Protein AF-A0A956JY27-F1 (afdb_monomer)

Radius of gyration: 15.24 Å; Cα contacts (8 Å, |Δi|>4): 26; chains: 1; bounding box: 41×15×40 Å

Solvent-accessible surface area (backbone atoms only — not comparable to full-atom values): 3530 Å² total; per-residue (Å²): 117,76,67,63,59,53,53,51,50,53,52,52,47,51,50,41,51,52,50,32,50,54,33,48,52,56,45,52,58,59,68,71,44,97,71,70,54,74,69,50,50,53,49,49,55,49,40,52,52,50,32,49,52,37,48,53,50,47,52,62,75,74,104

Mean predicted aligned error: 3.84 Å

Foldseek 3Di:
DVVVVVVVLVVLLVVLVVLLVVLVVLLVVLVPDPDDDPVRVVVNVVSVVSSVVSVVVNVVSVD

Structure (mmCIF, N/CA/C/O backbone):
data_AF-A0A956JY27-F1
#
_entry.id   AF-A0A956JY27-F1
#
loop_
_atom_site.group_PDB
_atom_site.id
_atom_site.type_symbol
_atom_site.label_atom_id
_atom_site.label_alt_id
_atom_site.label_comp_id
_atom_site.label_asym_id
_atom_site.label_entity_id
_atom_site.label_seq_id
_atom_site.pdbx_PDB_ins_code
_atom_site.Cartn_x
_atom_site.Cartn_y
_atom_site.Cartn_z
_atom_site.occupancy
_atom_site.B_iso_or_equiv
_atom_site.auth_seq_id
_atom_site.auth_comp_id
_atom_site.auth_asym_id
_atom_site.auth_atom_id
_atom_site.pdbx_PDB_model_num
ATOM 1 N N . MET A 1 1 ? 22.339 -7.398 -25.670 1.00 54.47 1 MET A N 1
ATOM 2 C CA . MET A 1 1 ? 22.018 -7.355 -24.221 1.00 54.47 1 MET A CA 1
ATOM 3 C C . MET A 1 1 ? 21.179 -6.141 -23.802 1.00 54.47 1 MET A C 1
ATOM 5 O O . MET A 1 1 ? 20.351 -6.301 -22.920 1.00 54.47 1 MET A O 1
ATOM 9 N N . SER A 1 2 ? 21.321 -4.961 -24.425 1.00 62.19 2 SER A N 1
ATOM 10 C CA . SER A 1 2 ? 20.638 -3.726 -23.975 1.00 62.19 2 SER A CA 1
ATOM 11 C C . SER A 1 2 ? 19.095 -3.749 -24.074 1.00 62.19 2 SER A C 1
ATOM 13 O O . SER A 1 2 ? 18.410 -3.183 -23.229 1.00 62.19 2 SER A O 1
ATOM 15 N N . THR A 1 3 ? 18.526 -4.466 -25.049 1.00 70.38 3 THR A N 1
ATOM 16 C CA . THR A 1 3 ? 17.065 -4.539 -25.252 1.00 70.38 3 THR A CA 1
ATOM 17 C C . THR A 1 3 ? 16.343 -5.350 -24.171 1.00 70.38 3 THR A C 1
ATOM 19 O O . THR A 1 3 ? 15.281 -4.943 -23.715 1.00 70.38 3 THR A O 1
ATOM 22 N N . ALA A 1 4 ? 16.931 -6.460 -23.712 1.00 73.75 4 ALA A N 1
ATOM 23 C CA . ALA A 1 4 ? 16.307 -7.345 -22.723 1.00 73.75 4 ALA A CA 1
ATOM 24 C C . ALA A 1 4 ? 16.146 -6.668 -21.349 1.00 73.75 4 ALA A C 1
ATOM 26 O O . ALA A 1 4 ? 15.110 -6.812 -20.712 1.00 73.75 4 ALA A O 1
ATOM 27 N N . ILE A 1 5 ? 17.132 -5.862 -20.937 1.00 75.25 5 ILE A N 1
ATOM 28 C CA . ILE A 1 5 ? 17.093 -5.109 -19.671 1.00 75.25 5 ILE A CA 1
ATOM 29 C C . ILE A 1 5 ? 15.972 -4.059 -19.686 1.00 75.25 5 ILE A C 1
ATOM 31 O O . ILE A 1 5 ? 15.338 -3.812 -18.664 1.00 75.25 5 ILE A O 1
ATOM 35 N N . ARG A 1 6 ? 15.709 -3.433 -20.840 1.00 76.06 6 ARG A N 1
ATOM 36 C CA . ARG A 1 6 ? 14.629 -2.445 -20.972 1.00 76.06 6 ARG A CA 1
ATOM 37 C C . ARG A 1 6 ? 13.250 -3.101 -20.860 1.00 76.06 6 ARG A C 1
ATOM 39 O O . ARG A 1 6 ? 12.415 -2.596 -20.119 1.00 76.06 6 ARG A O 1
ATOM 46 N N . VAL A 1 7 ? 13.055 -4.236 -21.533 1.00 78.56 7 VAL A N 1
ATOM 47 C CA . VAL A 1 7 ? 11.799 -5.004 -21.481 1.00 78.56 7 VAL A CA 1
ATOM 48 C C . VAL A 1 7 ? 11.502 -5.487 -20.057 1.00 78.56 7 VAL A C 1
ATOM 50 O O . VAL A 1 7 ? 10.371 -5.373 -19.598 1.00 78.56 7 VAL A O 1
ATOM 53 N N . ASP A 1 8 ? 12.520 -5.952 -19.330 1.00 88.25 8 ASP A N 1
ATOM 54 C CA . ASP A 1 8 ? 12.384 -6.382 -17.932 1.00 88.25 8 ASP A CA 1
ATOM 55 C C . ASP A 1 8 ? 11.948 -5.232 -17.003 1.00 88.25 8 ASP A C 1
ATOM 57 O O . ASP A 1 8 ? 11.014 -5.376 -16.213 1.00 88.25 8 ASP A O 1
ATOM 61 N N . ARG A 1 9 ? 12.536 -4.037 -17.168 1.00 90.25 9 ARG A N 1
ATOM 62 C CA . ARG A 1 9 ? 12.132 -2.840 -16.408 1.00 90.25 9 ARG A CA 1
ATOM 63 C C . ARG A 1 9 ? 10.703 -2.397 -16.710 1.00 90.25 9 ARG A C 1
ATOM 65 O O . ARG A 1 9 ? 9.986 -2.005 -15.794 1.00 90.25 9 ARG A O 1
ATOM 72 N N . GLU A 1 10 ? 10.288 -2.430 -17.973 1.00 92.44 10 GLU A N 1
ATOM 73 C CA . GLU A 1 10 ? 8.920 -2.075 -18.372 1.00 92.44 10 GLU A CA 1
ATOM 74 C C . GLU A 1 10 ? 7.898 -3.061 -17.791 1.00 92.44 10 GLU A C 1
ATOM 76 O O . GLU A 1 10 ? 6.879 -2.636 -17.24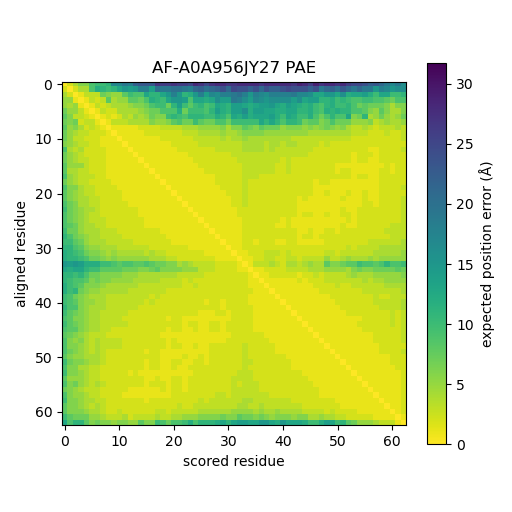2 1.00 92.44 10 GLU A O 1
ATOM 81 N N . ALA A 1 11 ? 8.202 -4.362 -17.830 1.00 94.25 11 ALA A N 1
ATOM 82 C CA . ALA A 1 11 ? 7.372 -5.402 -17.228 1.00 94.25 11 ALA A CA 1
ATOM 83 C C . ALA A 1 11 ? 7.256 -5.226 -15.705 1.00 94.25 11 ALA A C 1
ATOM 85 O O . ALA A 1 11 ? 6.148 -5.214 -15.163 1.00 94.25 11 ALA A O 1
ATOM 86 N N . GLN A 1 12 ? 8.379 -4.996 -15.021 1.00 94.69 12 GLN A N 1
ATOM 87 C CA . GLN A 1 12 ? 8.398 -4.751 -13.580 1.00 94.69 12 GLN A CA 1
ATOM 88 C C . GLN A 1 12 ? 7.626 -3.476 -13.204 1.00 94.69 12 GLN A C 1
ATOM 90 O O . GLN A 1 12 ? 6.918 -3.436 -12.195 1.00 94.69 12 GLN A O 1
ATOM 95 N N . LEU A 1 13 ? 7.719 -2.422 -14.019 1.00 95.88 13 LEU A N 1
ATOM 96 C CA . LEU A 1 13 ? 6.974 -1.187 -13.798 1.00 95.88 13 LEU A CA 1
ATOM 97 C C . LEU A 1 13 ? 5.464 -1.402 -13.958 1.00 95.88 13 LEU A C 1
ATOM 99 O O . LEU A 1 13 ? 4.686 -0.854 -13.170 1.00 95.88 13 LEU A O 1
ATOM 103 N N . ALA A 1 14 ? 5.052 -2.189 -14.953 1.00 96.31 14 ALA A N 1
ATOM 104 C CA . ALA A 1 14 ? 3.654 -2.540 -15.173 1.00 96.31 14 ALA A CA 1
ATOM 105 C C . ALA A 1 14 ? 3.087 -3.342 -13.991 1.00 96.31 14 ALA A C 1
ATOM 107 O O . ALA A 1 14 ? 2.021 -2.999 -13.476 1.00 96.31 14 ALA A O 1
ATOM 108 N N . GLU A 1 15 ? 3.828 -4.339 -13.501 1.00 96.81 15 GLU A N 1
ATOM 109 C CA . GLU A 1 15 ? 3.438 -5.139 -12.337 1.00 96.81 15 GLU A CA 1
ATOM 110 C C . GLU A 1 15 ? 3.278 -4.278 -11.078 1.00 96.81 15 GLU A C 1
ATOM 112 O O . GLU A 1 15 ? 2.228 -4.309 -10.433 1.00 96.81 15 GLU A O 1
ATOM 117 N N . LEU A 1 16 ? 4.280 -3.451 -10.762 1.00 97.50 16 LEU A N 1
ATOM 118 C CA . LEU A 1 16 ? 4.233 -2.562 -9.600 1.00 97.50 16 LEU A CA 1
ATOM 119 C C . LEU A 1 16 ? 3.087 -1.547 -9.703 1.00 97.50 16 LEU A C 1
ATOM 121 O O . LEU A 1 16 ? 2.444 -1.234 -8.701 1.00 97.50 16 LEU A O 1
ATOM 125 N N . THR A 1 17 ? 2.812 -1.033 -10.904 1.00 97.06 17 THR A N 1
ATOM 126 C CA . THR A 1 17 ? 1.699 -0.100 -11.135 1.00 97.06 17 THR A CA 1
ATOM 127 C C . THR A 1 17 ? 0.356 -0.776 -10.872 1.00 97.06 17 THR A C 1
ATOM 129 O O . THR A 1 17 ? -0.500 -0.198 -10.199 1.00 97.06 17 THR A O 1
ATOM 132 N N . GLU A 1 18 ? 0.179 -2.010 -11.343 1.00 98.19 18 GLU A N 1
ATOM 133 C CA . GLU A 1 18 ? -1.047 -2.771 -11.119 1.00 98.19 18 GLU A CA 1
ATOM 134 C C . GLU A 1 18 ? -1.205 -3.199 -9.651 1.00 98.19 18 GLU A C 1
ATOM 136 O O . GLU A 1 18 ? -2.312 -3.164 -9.113 1.00 98.19 18 GLU A O 1
ATOM 141 N N . GLU A 1 19 ? -0.116 -3.553 -8.962 1.00 97.81 19 GLU A N 1
ATOM 142 C CA . GLU A 1 19 ? -0.140 -3.793 -7.514 1.00 97.81 19 GLU A CA 1
ATOM 143 C C . GLU A 1 19 ? -0.542 -2.522 -6.752 1.00 97.81 19 GLU A C 1
ATOM 145 O O . GLU A 1 19 ? -1.424 -2.565 -5.893 1.00 97.81 19 GLU A O 1
ATOM 150 N N . HIS A 1 20 ? 0.052 -1.373 -7.089 1.00 98.19 20 HIS A N 1
ATOM 151 C CA . HIS A 1 20 ? -0.284 -0.096 -6.461 1.00 98.19 20 HIS A CA 1
ATOM 152 C C . HIS A 1 20 ? -1.763 0.262 -6.663 1.00 98.19 20 HIS A C 1
ATOM 154 O O . HIS A 1 20 ? -2.410 0.713 -5.718 1.00 98.19 20 HIS A O 1
ATOM 160 N N . ARG A 1 21 ? -2.309 0.040 -7.867 1.00 97.75 21 ARG A N 1
ATOM 161 C CA . ARG A 1 21 ? -3.734 0.254 -8.166 1.00 97.75 21 ARG A CA 1
AT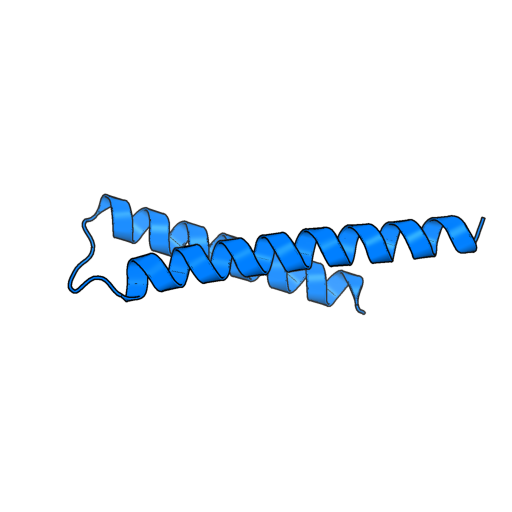OM 162 C C . ARG A 1 21 ? -4.626 -0.641 -7.307 1.00 97.75 21 ARG A C 1
ATOM 164 O O . ARG A 1 21 ? -5.522 -0.135 -6.642 1.00 97.75 21 ARG A O 1
ATOM 171 N N . ARG A 1 22 ? -4.319 -1.940 -7.231 1.00 98.31 22 ARG A N 1
ATOM 172 C CA . ARG A 1 22 ? -5.055 -2.895 -6.385 1.00 98.31 22 ARG A CA 1
ATOM 173 C C . ARG A 1 22 ? -5.029 -2.512 -4.905 1.00 98.31 22 ARG A C 1
ATOM 175 O O . ARG A 1 22 ? -6.053 -2.600 -4.232 1.00 98.31 22 ARG A O 1
ATOM 182 N N . LEU A 1 23 ? -3.879 -2.071 -4.395 1.00 97.94 23 LEU A N 1
ATOM 183 C CA . LEU A 1 23 ? -3.755 -1.594 -3.015 1.00 97.94 23 LEU A CA 1
ATOM 184 C C . LEU A 1 23 ? -4.575 -0.321 -2.778 1.00 97.94 23 LEU A C 1
ATOM 186 O O . LEU A 1 23 ? -5.192 -0.186 -1.725 1.00 97.94 23 LEU A O 1
ATOM 190 N N . ASP A 1 24 ? -4.603 0.601 -3.742 1.00 97.94 24 ASP A N 1
ATOM 191 C CA . ASP A 1 24 ? -5.419 1.813 -3.658 1.00 97.94 24 ASP A CA 1
ATOM 192 C C . ASP A 1 24 ? -6.919 1.496 -3.619 1.00 97.94 24 ASP A C 1
ATOM 194 O O . ASP A 1 24 ? -7.635 2.039 -2.781 1.00 97.94 24 ASP A O 1
ATOM 198 N N . ASP A 1 25 ? -7.382 0.564 -4.453 1.00 98.31 25 ASP A N 1
ATOM 199 C CA . ASP A 1 25 ? -8.784 0.138 -4.474 1.00 98.31 25 ASP A CA 1
ATOM 200 C C . ASP A 1 25 ? -9.208 -0.495 -3.136 1.00 98.31 25 ASP A C 1
ATOM 202 O O . ASP A 1 25 ? -10.279 -0.187 -2.611 1.00 98.31 25 ASP A O 1
ATOM 206 N N . GLN A 1 26 ? -8.344 -1.315 -2.525 1.00 97.94 26 GLN A N 1
ATOM 207 C CA . GLN A 1 26 ? -8.598 -1.905 -1.202 1.00 97.94 26 GLN A CA 1
ATOM 208 C C . GLN A 1 26 ? -8.638 -0.852 -0.086 1.00 97.94 26 GLN A C 1
ATOM 210 O O . GLN A 1 26 ? -9.482 -0.922 0.807 1.00 97.94 26 GLN A O 1
ATOM 215 N N . VAL A 1 27 ? -7.748 0.146 -0.137 1.00 97.88 27 VAL A N 1
ATOM 216 C CA . VAL A 1 27 ? -7.758 1.282 0.800 1.00 97.88 27 VAL A CA 1
ATOM 217 C C . VAL A 1 27 ? -9.067 2.064 0.672 1.00 97.88 27 VAL A C 1
ATOM 219 O O . VAL A 1 27 ? -9.714 2.320 1.686 1.00 97.88 27 VAL A O 1
ATOM 222 N N . ARG A 1 28 ? -9.496 2.378 -0.556 1.00 97.56 28 ARG A N 1
ATOM 223 C CA . ARG A 1 28 ? -10.750 3.104 -0.824 1.00 97.56 28 ARG A CA 1
ATOM 224 C C . ARG A 1 28 ? -11.987 2.340 -0.371 1.00 97.56 28 ARG A C 1
ATOM 226 O O . ARG A 1 28 ? -12.962 2.950 0.058 1.00 97.56 28 ARG A O 1
ATOM 233 N N . GLU A 1 29 ? -11.974 1.015 -0.466 1.00 97.19 29 GLU A N 1
ATOM 234 C CA . GLU A 1 29 ? -13.071 0.190 0.040 1.00 97.19 29 GLU A CA 1
ATOM 235 C C . GLU A 1 29 ? -13.240 0.331 1.556 1.00 97.19 29 GLU A C 1
ATOM 237 O O . GLU A 1 29 ? -14.359 0.479 2.042 1.00 97.19 29 GLU A O 1
ATOM 242 N N . LEU A 1 30 ? -12.136 0.360 2.305 1.00 96.31 30 LEU A N 1
ATOM 243 C CA . LEU A 1 30 ? -12.180 0.595 3.748 1.00 96.31 30 LEU A CA 1
ATOM 244 C C . LEU A 1 30 ? -12.564 2.046 4.080 1.00 96.31 30 LEU A C 1
ATOM 246 O O . LEU A 1 30 ? -13.336 2.266 5.006 1.00 96.31 30 LEU A O 1
ATOM 250 N N . GLU A 1 31 ? -12.102 3.031 3.305 1.00 95.44 31 GLU A N 1
ATOM 251 C CA . GLU A 1 31 ? -12.442 4.454 3.509 1.00 95.44 31 GLU A CA 1
ATOM 252 C C . GLU A 1 31 ? -13.924 4.770 3.295 1.00 95.44 31 GLU A C 1
ATOM 254 O O . GLU A 1 31 ? -14.433 5.732 3.863 1.00 95.44 31 GLU A O 1
ATOM 259 N N . ARG A 1 32 ? -14.635 3.959 2.503 1.00 96.50 32 ARG A N 1
ATOM 260 C CA . ARG A 1 32 ? -16.081 4.113 2.285 1.00 96.50 32 ARG A CA 1
ATOM 261 C C . ARG A 1 32 ? -16.932 3.653 3.469 1.00 96.50 32 ARG A C 1
ATOM 263 O O . ARG A 1 32 ? -18.132 3.928 3.494 1.00 96.50 32 ARG A O 1
ATOM 270 N N . ARG A 1 33 ? -16.353 2.951 4.444 1.00 94.81 33 ARG A N 1
ATOM 271 C CA . ARG A 1 33 ? -17.083 2.457 5.617 1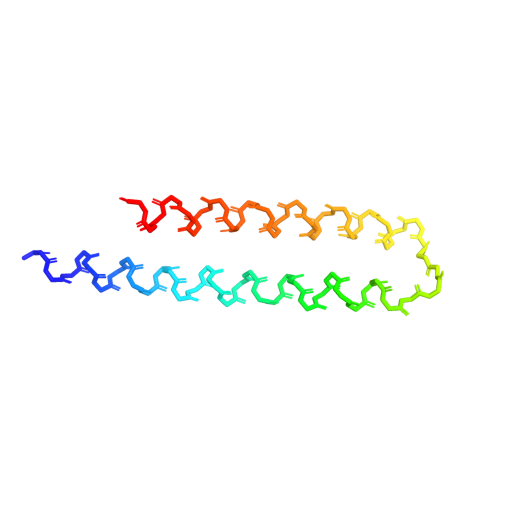.00 94.81 33 ARG A CA 1
ATOM 272 C C . ARG A 1 33 ? -17.252 3.574 6.642 1.00 94.81 33 ARG A C 1
ATOM 274 O O . ARG A 1 33 ? -16.324 4.329 6.902 1.00 94.81 33 ARG A O 1
ATOM 281 N N . MET A 1 34 ? -18.424 3.643 7.277 1.00 90.94 34 MET A N 1
ATOM 282 C CA . MET A 1 34 ? -18.700 4.649 8.317 1.00 90.94 34 MET A CA 1
ATOM 283 C C . MET A 1 34 ? -17.794 4.503 9.547 1.00 90.94 34 MET A C 1
ATOM 285 O O . MET A 1 34 ? -17.461 5.492 10.192 1.00 90.94 34 MET A O 1
ATOM 289 N N . ALA A 1 35 ? -17.402 3.272 9.876 1.00 94.69 35 ALA A N 1
ATOM 290 C CA . ALA A 1 35 ? -16.459 2.966 10.940 1.00 94.69 35 ALA A CA 1
ATOM 291 C C . ALA A 1 35 ? -15.699 1.680 10.603 1.00 94.69 35 ALA A C 1
ATOM 293 O O . ALA A 1 35 ? -16.229 0.798 9.925 1.00 94.69 35 ALA A O 1
ATOM 294 N N . LEU A 1 36 ? -14.468 1.578 11.104 1.00 95.88 36 LEU A N 1
ATOM 295 C CA . LEU A 1 36 ? -13.625 0.395 10.965 1.00 95.88 36 LEU A CA 1
ATOM 296 C C . LEU A 1 36 ? -13.518 -0.339 12.299 1.00 95.88 36 LEU A C 1
ATOM 298 O O . LEU A 1 36 ? -13.239 0.274 13.336 1.00 95.88 36 LEU A O 1
ATOM 302 N N . THR A 1 37 ? -13.656 -1.660 12.262 1.00 97.38 37 THR A N 1
ATOM 303 C CA . THR A 1 37 ? -13.311 -2.516 13.404 1.00 97.38 37 THR A CA 1
ATOM 304 C C . THR A 1 37 ? -11.806 -2.432 13.709 1.00 97.38 37 THR A C 1
ATOM 306 O O . THR A 1 37 ? -11.019 -2.060 12.834 1.00 97.38 37 THR A O 1
ATOM 309 N N . PRO A 1 38 ? -11.339 -2.812 14.914 1.00 97.56 38 PRO A N 1
ATOM 310 C CA . PRO A 1 38 ? -9.906 -2.802 15.227 1.00 97.56 38 PRO A CA 1
ATOM 311 C C . PRO A 1 38 ? -9.051 -3.614 14.237 1.00 97.56 38 PRO A C 1
ATOM 313 O O . PRO A 1 38 ? -7.958 -3.192 13.863 1.00 97.56 38 PRO A O 1
ATOM 316 N N . ALA A 1 39 ? -9.566 -4.751 13.760 1.00 97.31 39 ALA A N 1
ATOM 317 C CA . ALA A 1 39 ? -8.894 -5.565 12.749 1.00 97.31 39 ALA A CA 1
ATOM 318 C C . ALA A 1 39 ? -8.789 -4.835 11.400 1.00 97.31 39 ALA A C 1
ATOM 320 O O . ALA A 1 39 ? -7.737 -4.850 10.762 1.00 97.31 39 ALA A O 1
ATOM 321 N N . GLU A 1 40 ? -9.847 -4.137 10.992 1.00 97.38 40 GLU A N 1
ATOM 322 C CA . GLU A 1 40 ? -9.862 -3.354 9.756 1.00 97.38 40 GLU A CA 1
ATOM 323 C C . GLU A 1 40 ? -8.966 -2.118 9.835 1.00 97.38 40 GLU A C 1
ATOM 325 O O . GLU A 1 40 ? -8.344 -1.762 8.841 1.00 97.38 40 GLU A O 1
ATOM 330 N N . GLN A 1 41 ? -8.827 -1.487 11.004 1.00 97.44 41 GLN A N 1
ATOM 331 C CA . GLN A 1 41 ? -7.882 -0.380 11.204 1.00 97.44 41 GLN A CA 1
ATOM 332 C C . GLN A 1 41 ? -6.424 -0.839 11.058 1.00 97.44 41 GLN A C 1
ATOM 334 O O . GLN A 1 41 ? -5.592 -0.140 10.463 1.00 97.44 41 GLN A O 1
ATOM 339 N N . LEU A 1 42 ? -6.108 -2.033 11.574 1.00 98.06 42 LEU A N 1
ATOM 340 C CA . LEU A 1 42 ? -4.801 -2.657 11.376 1.00 98.06 42 LEU A CA 1
ATOM 341 C C . LEU A 1 42 ? -4.564 -2.973 9.898 1.00 98.06 42 LEU A C 1
ATOM 343 O O . LEU A 1 42 ? -3.495 -2.653 9.374 1.00 98.06 42 LEU A O 1
ATOM 347 N N . GLU A 1 43 ? -5.554 -3.552 9.219 1.00 97.44 43 GLU A N 1
ATOM 348 C CA . GLU A 1 43 ? -5.450 -3.863 7.793 1.00 97.44 43 GLU A CA 1
ATOM 349 C C . GLU A 1 43 ? -5.302 -2.597 6.947 1.00 97.44 43 GLU A C 1
ATOM 351 O O . GLU A 1 43 ? -4.383 -2.495 6.141 1.00 97.44 43 GLU A O 1
ATOM 356 N N . TYR A 1 44 ? -6.098 -1.567 7.218 1.00 97.94 44 TYR A N 1
ATOM 357 C CA .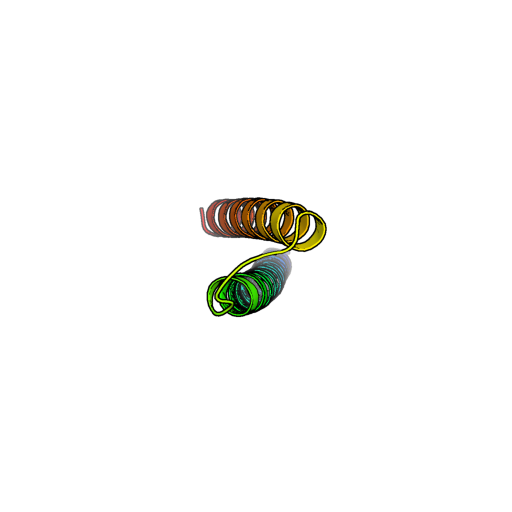 TYR A 1 44 ? -5.992 -0.257 6.583 1.00 97.94 44 TYR A CA 1
ATOM 358 C C . TYR A 1 44 ? -4.582 0.334 6.704 1.00 97.94 44 TYR A C 1
ATOM 360 O O . TYR A 1 44 ? -3.989 0.792 5.722 1.00 97.94 44 TYR A O 1
ATOM 368 N N . SER A 1 45 ? -3.998 0.258 7.901 1.00 97.94 45 SER A N 1
ATOM 369 C CA . SER A 1 45 ? -2.632 0.722 8.155 1.00 97.94 45 SER A CA 1
ATOM 370 C C . SER A 1 45 ? -1.591 -0.087 7.374 1.00 97.94 45 SER A C 1
ATOM 372 O O . SER A 1 45 ? -0.621 0.477 6.859 1.00 97.94 45 SER A O 1
ATOM 374 N N . ARG A 1 46 ? -1.781 -1.407 7.250 1.00 98.12 46 ARG A N 1
ATOM 375 C CA . ARG A 1 46 ? -0.911 -2.289 6.455 1.00 98.12 46 ARG A CA 1
ATOM 376 C C . ARG A 1 46 ? -1.019 -1.987 4.965 1.00 98.12 46 ARG A C 1
ATOM 378 O O . ARG A 1 46 ? 0.013 -1.849 4.308 1.00 98.12 46 ARG A O 1
ATOM 385 N N . LEU A 1 47 ? -2.233 -1.825 4.446 1.00 98.19 47 LEU A N 1
ATOM 386 C CA . LEU A 1 47 ? -2.490 -1.498 3.046 1.00 98.19 47 LEU A CA 1
ATOM 387 C C . LEU A 1 47 ? -1.863 -0.159 2.659 1.00 98.19 47 LEU A C 1
ATOM 389 O O . LEU A 1 47 ? -1.154 -0.085 1.656 1.00 98.19 47 LEU A O 1
ATOM 393 N N . LYS A 1 48 ? -2.011 0.876 3.496 1.00 97.88 48 LYS A N 1
ATOM 394 C CA . LYS A 1 48 ? -1.352 2.174 3.278 1.00 97.88 48 LYS A CA 1
ATOM 395 C C . LYS A 1 48 ? 0.171 2.067 3.239 1.00 97.88 48 LYS A C 1
ATOM 397 O O . LYS A 1 48 ? 0.795 2.647 2.350 1.00 97.88 48 LYS A O 1
ATOM 402 N N . LYS A 1 49 ? 0.774 1.308 4.161 1.00 98.38 49 LYS A N 1
ATOM 403 C CA . LYS A 1 49 ? 2.228 1.069 4.161 1.00 98.38 49 LYS A CA 1
ATOM 404 C C . LYS A 1 49 ? 2.680 0.344 2.896 1.00 98.38 49 LYS A C 1
ATOM 406 O O . LYS A 1 49 ? 3.637 0.779 2.265 1.00 98.38 49 LYS A O 1
ATOM 411 N N . ARG A 1 50 ? 1.980 -0.721 2.496 1.00 98.06 50 ARG A N 1
ATOM 412 C CA . ARG A 1 50 ? 2.274 -1.457 1.256 1.00 98.06 50 ARG A CA 1
ATOM 413 C C . ARG A 1 50 ? 2.172 -0.544 0.038 1.00 98.06 50 ARG A C 1
ATOM 415 O O . ARG A 1 50 ? 3.110 -0.494 -0.747 1.00 9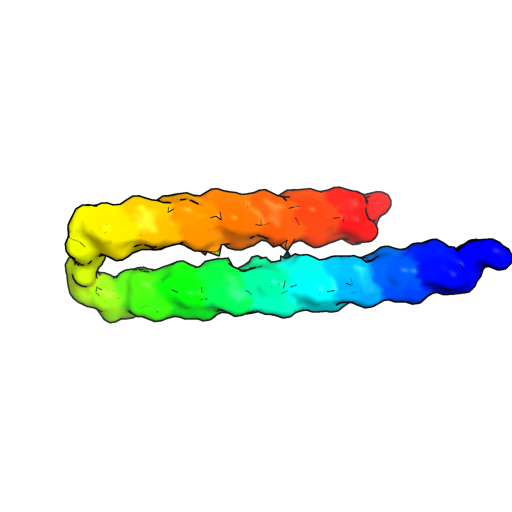8.06 50 ARG A O 1
ATOM 422 N N . LYS A 1 51 ? 1.099 0.245 -0.065 1.00 97.62 51 LYS A N 1
ATOM 423 C CA . LYS A 1 51 ? 0.894 1.203 -1.158 1.00 97.62 51 LYS A CA 1
ATOM 424 C C . LYS A 1 51 ? 2.045 2.210 -1.252 1.00 97.62 51 LYS A C 1
ATOM 426 O O . LYS A 1 51 ? 2.548 2.451 -2.347 1.00 97.62 51 LYS A O 1
ATOM 431 N N . LEU A 1 52 ? 2.491 2.762 -0.118 1.00 98.19 52 LEU A N 1
ATOM 432 C CA . LEU A 1 52 ? 3.636 3.676 -0.073 1.00 98.19 52 LEU A CA 1
ATOM 433 C C . LEU A 1 52 ? 4.921 2.995 -0.566 1.00 98.19 52 LEU A C 1
ATOM 435 O O . LEU A 1 52 ? 5.587 3.524 -1.449 1.00 98.19 52 LEU A O 1
ATOM 439 N N . LEU A 1 53 ? 5.220 1.790 -0.076 1.00 98.00 53 LEU A N 1
ATOM 440 C CA . LEU A 1 53 ? 6.403 1.038 -0.502 1.00 98.00 53 LEU A CA 1
ATOM 441 C C . LEU A 1 53 ? 6.379 0.716 -2.002 1.00 98.00 53 LEU A C 1
ATOM 443 O O . LEU A 1 53 ? 7.407 0.840 -2.668 1.00 98.00 53 LEU A O 1
ATOM 447 N N . THR A 1 54 ? 5.225 0.330 -2.552 1.00 97.31 54 THR A N 1
ATOM 448 C CA . THR A 1 54 ? 5.076 0.074 -3.991 1.00 97.31 54 THR A CA 1
ATOM 449 C C . THR A 1 54 ? 5.260 1.360 -4.797 1.00 97.31 54 THR A C 1
ATOM 451 O O . THR A 1 54 ? 5.997 1.355 -5.782 1.00 97.31 54 THR A O 1
ATOM 454 N N . LYS A 1 55 ? 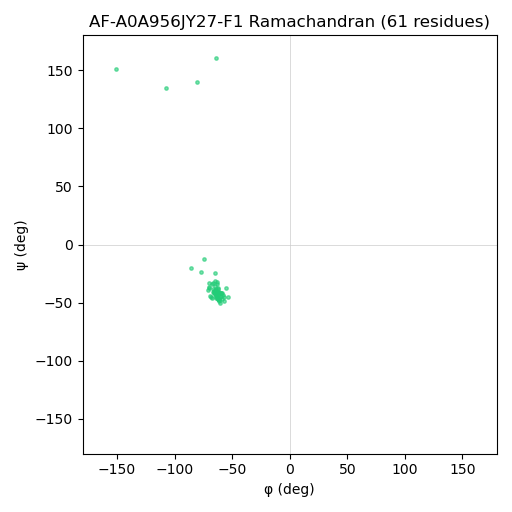4.701 2.492 -4.345 1.00 96.81 55 LYS A N 1
ATOM 455 C CA . LYS A 1 55 ? 4.953 3.811 -4.952 1.00 96.81 55 LYS A CA 1
ATOM 456 C C . LYS A 1 55 ? 6.444 4.166 -4.940 1.00 96.81 55 LYS A C 1
ATOM 458 O O . LYS A 1 55 ? 6.965 4.619 -5.955 1.00 96.81 55 LYS A O 1
ATOM 463 N N . ASP A 1 56 ? 7.148 3.923 -3.838 1.00 97.81 56 ASP A N 1
ATOM 464 C CA . ASP A 1 56 ? 8.585 4.204 -3.730 1.00 97.81 56 ASP A CA 1
ATOM 465 C C . ASP A 1 56 ? 9.430 3.308 -4.644 1.00 97.81 56 ASP A C 1
ATOM 467 O 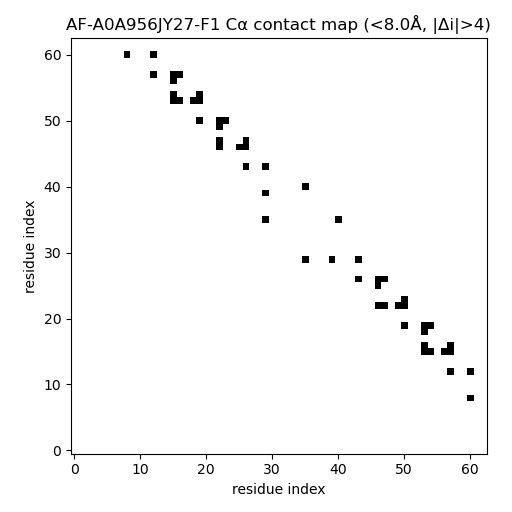O . ASP A 1 56 ? 10.473 3.733 -5.144 1.00 97.81 56 ASP A O 1
ATOM 471 N N . ARG A 1 57 ? 9.002 2.061 -4.877 1.00 96.69 57 ARG A N 1
ATOM 472 C CA . ARG A 1 57 ? 9.633 1.161 -5.856 1.00 96.69 57 ARG A CA 1
ATOM 473 C C . ARG A 1 57 ? 9.414 1.656 -7.285 1.00 96.69 57 ARG A C 1
ATOM 475 O O . ARG A 1 57 ? 10.377 1.725 -8.038 1.00 96.69 57 ARG A O 1
ATOM 482 N N . ILE A 1 58 ? 8.190 2.069 -7.626 1.00 96.19 58 ILE A N 1
ATOM 483 C CA . ILE A 1 58 ? 7.865 2.681 -8.927 1.00 96.19 58 ILE A CA 1
ATOM 484 C C . ILE A 1 58 ? 8.738 3.915 -9.166 1.00 96.19 58 ILE A C 1
ATOM 486 O O . ILE A 1 58 ? 9.351 4.034 -10.223 1.00 96.19 58 ILE A O 1
ATOM 490 N N . SER A 1 59 ? 8.828 4.817 -8.184 1.00 96.00 59 SER A N 1
ATOM 491 C CA . SER A 1 59 ? 9.641 6.033 -8.288 1.00 96.00 59 SER A CA 1
ATOM 492 C C . SER A 1 59 ? 11.117 5.716 -8.525 1.00 96.00 59 SER A C 1
ATOM 494 O O . SER A 1 59 ? 11.740 6.343 -9.373 1.00 96.00 59 SER A O 1
ATOM 496 N N . ARG A 1 60 ? 11.666 4.712 -7.827 1.00 94.69 60 ARG A N 1
ATOM 497 C CA . ARG A 1 60 ? 13.055 4.264 -8.015 1.00 94.69 60 ARG A CA 1
ATOM 498 C C . ARG A 1 60 ? 13.307 3.613 -9.372 1.00 94.69 60 ARG A C 1
ATOM 500 O O . ARG A 1 60 ? 14.398 3.757 -9.897 1.00 94.69 60 ARG A O 1
ATOM 507 N N . LEU A 1 61 ? 12.325 2.901 -9.921 1.00 91.94 61 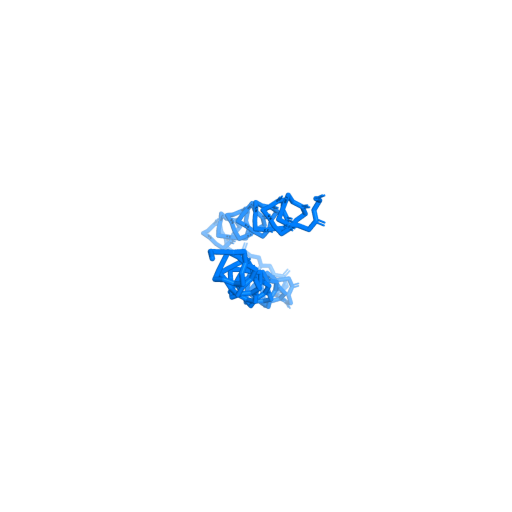LEU A N 1
ATOM 508 C CA . LEU A 1 61 ? 12.448 2.244 -11.224 1.00 91.94 61 LEU A CA 1
ATOM 509 C C . LEU A 1 61 ? 12.306 3.227 -12.400 1.00 91.9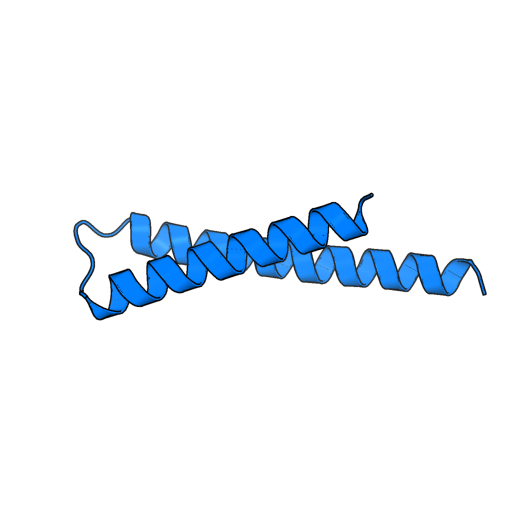4 61 LEU A C 1
ATOM 511 O O . LEU A 1 61 ? 12.783 2.946 -13.497 1.00 91.94 61 LEU A O 1
ATOM 515 N N . ARG A 1 62 ? 11.635 4.364 -12.172 1.00 89.62 62 ARG A N 1
ATOM 516 C CA . ARG A 1 62 ? 11.472 5.458 -13.144 1.00 89.62 62 ARG A CA 1
ATOM 517 C C . ARG A 1 62 ? 12.630 6.463 -13.156 1.00 89.62 62 ARG A C 1
ATOM 519 O O . ARG A 1 62 ? 12.719 7.214 -14.124 1.00 89.62 62 ARG A O 1
ATOM 526 N N . ALA A 1 63 ? 13.425 6.517 -12.087 1.00 82.44 63 ALA A N 1
ATOM 527 C CA . ALA A 1 63 ? 14.613 7.365 -11.972 1.00 82.44 63 ALA A CA 1
ATOM 528 C C . ALA A 1 63 ? 15.782 6.799 -12.792 1.00 82.44 63 ALA A C 1
ATOM 530 O O . ALA A 1 63 ? 16.531 7.622 -13.360 1.00 82.44 63 ALA A O 1
#

pLDDT: mean 93.27, std 9.07, range [54.47, 98.38]

Secondary structure (DSSP, 8-state):
-HHHHHHHHHHHHHHHHHHHHHHHHHHHHHHTSSS--HHHHHHHHHHHHHHHHHHHHHHHHH-

Sequence (63 aa):
MSTAIRVDREAQLAELTEEHRRLDDQVRELERRMALTPAEQLEYSRLKKRKLLTKDRISRLRA

Nearest PDB structures (foldseek):
  8vaa-assembly1_S  TM=9.660E-01  e=1.989E+00  Legionella pneumophila
  8vaa-assembly1_Q  TM=9.661E-01  e=2.591E+00  Legionella pneumophila
  8vaa-assembly1_K  TM=9.666E-01  e=2.768E+00  Legionella pneumophila